Protein AF-0000000078761012 (afdb_homodimer)

Foldseek 3Di:
DDDDWDDDPNDTDDDDDVVVVDDPPFDWDWDDDDVGIDTHGDPPPPPPPPCVPPVPPVVPPVVVVVPPDD/DDDDWDDDPNDTDDDDDVVVVDDPPFDWDWDDDDVGIDTHGDPPPPPPPPVVPPVPPVVPPVVVVPPPPD

pLDDT: mean 74.72, std 25.67, range [33.69, 97.75]

Organism: Enterococcus faecium (strain ATCC BAA-472 / TX0016 / DO) (NCBI:txid333849)

Sequence (140 aa):
MITKTRKQGNSIMLTVPKDFNVPNGVEVEAKLVENGILYEFVEPQKEFYDFSEDILSGSVAKFENQTRPLMITKTRKQGNSIMLTVPKDFNVPNGVEVEAKLVENGILYEFVEPQKEFYDFSEDILSGSVAKFENQTRPL

Nearest PDB structures (foldseek):
  5k8j-assembly1_D-2  TM=6.453E-01  e=1.544E-01  Caulobacter vibrioides CB15
  5l6m-assembly2_I  TM=6.478E-01  e=2.001E-01  Caulobacter vibrioides CB15
  5l6m-assembly2_L-2  TM=6.557E-01  e=2.278E-01  Caulobacter vibrioides CB15
  5k8j-assembly1_A-2  TM=6.258E-01  e=4.648E-01  Caulobacter vibrioides CB15
  1x0g-assembly1_D  TM=3.218E-01  e=4.493E+00  Thermosynechococcus vestitus BP-1

Structure (mmCIF, N/CA/C/O backbone):
data_AF-0000000078761012-model_v1
#
loop_
_entity.id
_entity.type
_entity.pdbx_description
1 polymer 'AbrB family transcriptional regulator'
#
loop_
_atom_site.group_PDB
_atom_site.id
_atom_site.type_symbol
_atom_site.label_atom_id
_atom_site.label_alt_id
_atom_site.label_comp_id
_atom_site.label_asym_id
_atom_site.label_entity_id
_atom_site.label_seq_id
_atom_site.pdbx_PDB_ins_code
_atom_site.Cartn_x
_atom_site.Cartn_y
_atom_site.Cartn_z
_atom_site.occupancy
_atom_site.B_iso_or_equiv
_atom_site.auth_seq_id
_atom_site.auth_comp_id
_atom_site.auth_asym_id
_atom_site.auth_atom_id
_atom_site.pdbx_PDB_model_num
ATOM 1 N N . MET A 1 1 ? -1.987 -4.047 -11.508 1 84.31 1 MET A N 1
ATOM 2 C CA . MET A 1 1 ? -0.55 -4.301 -11.555 1 84.31 1 MET A CA 1
ATOM 3 C C . MET A 1 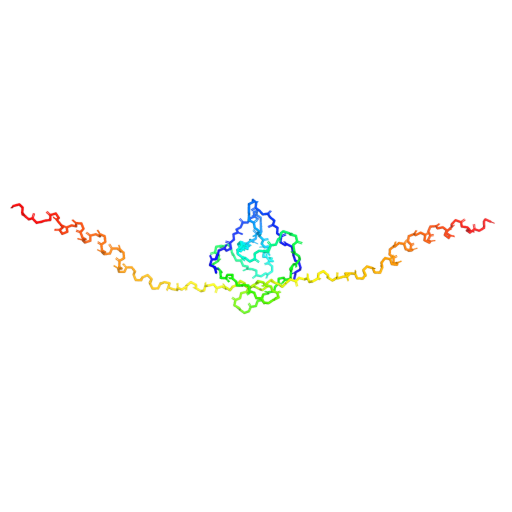1 ? -0.11 -5.176 -10.391 1 84.31 1 MET A C 1
ATOM 5 O O . MET A 1 1 ? -0.569 -4.988 -9.258 1 84.31 1 MET A O 1
ATOM 9 N N . ILE A 1 2 ? 0.633 -6.32 -10.781 1 92.75 2 ILE A N 1
ATOM 10 C CA . ILE A 1 2 ? 1.138 -7.203 -9.734 1 92.75 2 ILE A CA 1
ATOM 11 C C . ILE A 1 2 ? 2.555 -6.789 -9.344 1 92.75 2 ILE A C 1
ATOM 13 O O . ILE A 1 2 ? 3.395 -6.539 -10.211 1 92.75 2 ILE A O 1
ATOM 17 N N . THR A 1 3 ? 2.727 -6.609 -8.109 1 93.25 3 THR A N 1
ATOM 18 C CA . THR A 1 3 ? 4.051 -6.293 -7.586 1 93.25 3 THR A CA 1
ATOM 19 C C . THR A 1 3 ? 4.363 -7.129 -6.348 1 93.25 3 THR A C 1
ATOM 21 O O . THR A 1 3 ? 3.533 -7.93 -5.91 1 93.25 3 THR A O 1
ATOM 24 N N . LYS A 1 4 ? 5.641 -7.051 -5.902 1 94.06 4 LYS A N 1
ATOM 25 C CA . LYS A 1 4 ? 6.062 -7.809 -4.73 1 94.06 4 LYS A CA 1
ATOM 26 C C . LYS A 1 4 ? 6.598 -6.887 -3.639 1 94.06 4 LYS A C 1
ATOM 28 O O . LYS A 1 4 ? 7.23 -5.871 -3.936 1 94.06 4 LYS A O 1
ATOM 33 N N . THR A 1 5 ? 6.246 -7.32 -2.445 1 96.69 5 THR A N 1
ATOM 34 C CA . THR A 1 5 ? 6.871 -6.59 -1.348 1 96.69 5 THR A CA 1
ATOM 35 C C . THR A 1 5 ? 8.391 -6.688 -1.427 1 96.69 5 THR A C 1
ATOM 37 O O . THR A 1 5 ? 8.93 -7.719 -1.84 1 96.69 5 THR A O 1
ATOM 40 N N . ARG A 1 6 ? 9.055 -5.527 -1.12 1 94.12 6 ARG A N 1
ATOM 41 C CA . ARG A 1 6 ? 10.516 -5.48 -1.154 1 94.12 6 ARG A CA 1
ATOM 42 C C . ARG A 1 6 ? 11.078 -4.969 0.168 1 94.12 6 ARG A C 1
ATOM 44 O O . ARG A 1 6 ? 10.5 -4.082 0.796 1 94.12 6 ARG A O 1
ATOM 51 N N . LYS A 1 7 ? 12.156 -5.621 0.508 1 93.44 7 LYS A N 1
ATOM 52 C CA . LYS A 1 7 ? 12.844 -5.137 1.7 1 93.44 7 LYS A CA 1
ATOM 53 C C . LYS A 1 7 ? 13.805 -4 1.358 1 93.44 7 LYS A C 1
ATOM 55 O O . LYS A 1 7 ? 14.609 -4.117 0.434 1 93.44 7 LYS A O 1
ATOM 60 N N . GLN A 1 8 ? 13.555 -2.883 1.964 1 89.12 8 GLN A N 1
ATOM 61 C CA . GLN A 1 8 ? 14.453 -1.737 1.875 1 89.12 8 GLN A CA 1
ATOM 62 C C . GLN A 1 8 ? 15.062 -1.41 3.234 1 89.12 8 GLN A C 1
ATOM 64 O O . GLN A 1 8 ? 14.383 -0.895 4.121 1 89.12 8 GLN A O 1
ATOM 69 N N . GLY A 1 9 ? 16.406 -1.573 3.346 1 90.25 9 GLY A N 1
ATOM 70 C CA . GLY A 1 9 ? 16.938 -1.517 4.695 1 90.25 9 GLY A CA 1
ATOM 71 C C . GLY A 1 9 ? 16.297 -2.512 5.641 1 90.25 9 GLY A C 1
ATOM 72 O O . GLY A 1 9 ? 16.328 -3.719 5.395 1 90.25 9 GLY A O 1
ATOM 73 N N . ASN A 1 10 ? 15.633 -1.948 6.621 1 91.81 10 ASN A N 1
ATOM 74 C CA . ASN A 1 10 ? 14.969 -2.803 7.602 1 91.81 10 ASN A CA 1
ATOM 75 C C . ASN A 1 10 ? 13.453 -2.791 7.426 1 91.81 10 ASN A C 1
ATOM 77 O O . ASN A 1 10 ? 12.727 -3.393 8.219 1 91.81 10 ASN A O 1
ATOM 81 N N . SER A 1 11 ? 13.047 -2.131 6.469 1 94.44 11 SER A N 1
ATOM 82 C CA . SER A 1 11 ? 11.609 -1.962 6.281 1 94.44 11 SER A CA 1
ATOM 83 C C . SER A 1 11 ? 11.125 -2.682 5.027 1 94.44 11 SER A C 1
ATOM 85 O O . SER A 1 11 ? 11.891 -2.881 4.086 1 94.44 11 SER A O 1
ATOM 87 N N . ILE A 1 12 ? 9.805 -3.135 5.074 1 96.56 12 ILE A N 1
ATOM 88 C CA . ILE A 1 12 ? 9.133 -3.684 3.902 1 96.56 12 ILE A CA 1
ATOM 89 C C . ILE A 1 12 ? 8.422 -2.562 3.141 1 96.56 12 ILE A C 1
ATOM 91 O O . ILE A 1 12 ? 7.762 -1.719 3.746 1 96.56 12 ILE A O 1
ATOM 95 N N . MET A 1 13 ? 8.688 -2.541 1.809 1 96.62 13 MET A N 1
ATOM 96 C CA . MET A 1 13 ? 8.125 -1.474 0.986 1 96.62 13 MET A CA 1
ATOM 97 C C . MET A 1 13 ? 7.27 -2.049 -0.139 1 96.62 13 MET A C 1
ATOM 99 O O . MET A 1 13 ? 7.5 -3.172 -0.589 1 96.62 13 MET A O 1
ATOM 103 N N . LEU A 1 14 ? 6.297 -1.233 -0.5 1 97.06 14 LEU A N 1
ATOM 104 C CA . LEU A 1 14 ? 5.469 -1.511 -1.667 1 97.06 14 LEU A CA 1
ATOM 105 C C . LEU A 1 14 ? 5.633 -0.421 -2.723 1 97.06 14 LEU A C 1
ATOM 107 O O . LEU A 1 14 ? 5.578 0.769 -2.406 1 97.06 14 LEU A O 1
ATOM 111 N N . THR A 1 15 ? 5.891 -0.792 -3.896 1 96.75 15 THR A N 1
ATOM 112 C CA . THR A 1 15 ? 6.023 0.169 -4.988 1 96.75 15 THR A CA 1
ATOM 113 C C . THR A 1 15 ? 4.652 0.659 -5.449 1 96.75 15 THR A C 1
ATOM 115 O O . THR A 1 15 ? 3.721 -0.134 -5.586 1 96.75 15 THR A O 1
ATOM 118 N N . VAL A 1 16 ? 4.559 1.925 -5.676 1 97.31 16 VAL A N 1
ATOM 119 C CA . VAL A 1 16 ? 3.354 2.527 -6.23 1 97.31 16 VAL A CA 1
ATOM 120 C C . VAL A 1 16 ? 3.461 2.586 -7.754 1 97.31 16 VAL A C 1
ATOM 122 O O . VAL A 1 16 ? 4.391 3.189 -8.289 1 97.31 16 VAL A O 1
ATOM 125 N N . PRO A 1 17 ? 2.508 1.948 -8.32 1 96.38 17 PRO A N 1
ATOM 126 C CA . PRO A 1 17 ? 2.545 2.027 -9.789 1 96.38 17 PRO A CA 1
ATOM 127 C C . PRO A 1 17 ? 2.57 3.467 -10.297 1 96.38 17 PRO A C 1
ATOM 129 O O . PRO A 1 17 ? 1.857 4.324 -9.773 1 96.38 17 PRO A O 1
ATOM 132 N N . LYS A 1 18 ? 3.342 3.67 -11.32 1 95.12 18 LYS A N 1
ATOM 133 C CA . LYS A 1 18 ? 3.473 5.004 -11.898 1 95.12 18 LYS A CA 1
ATOM 134 C C . LYS A 1 18 ? 2.127 5.516 -12.406 1 95.12 18 LYS A C 1
ATOM 136 O O . LYS A 1 18 ? 1.843 6.715 -12.32 1 95.12 18 LYS A O 1
ATOM 141 N N . ASP A 1 19 ? 1.381 4.555 -12.82 1 95.56 19 ASP A N 1
ATOM 142 C CA . ASP A 1 19 ? 0.097 4.902 -13.422 1 95.56 19 ASP A CA 1
ATOM 143 C C . ASP A 1 19 ? -0.851 5.504 -12.391 1 95.56 19 ASP A C 1
ATOM 145 O O . ASP A 1 19 ? -1.849 6.133 -12.742 1 95.56 19 ASP A O 1
ATOM 149 N N . PHE A 1 20 ? -0.666 5.312 -11.18 1 96 20 PHE A N 1
ATOM 150 C CA . PHE A 1 20 ? -1.536 5.852 -10.141 1 96 20 PHE A CA 1
ATOM 151 C C . PHE A 1 20 ? -1.3 7.344 -9.953 1 96 20 PHE A C 1
ATOM 153 O O . PHE A 1 20 ? -2.145 8.047 -9.391 1 96 20 PHE A O 1
ATOM 160 N N . ASN A 1 21 ? -0.071 7.824 -10.383 1 95.38 21 ASN A N 1
ATOM 161 C CA . ASN A 1 21 ? 0.268 9.242 -10.32 1 95.38 21 ASN A CA 1
ATOM 162 C C . ASN A 1 21 ? 0.219 9.766 -8.891 1 95.38 21 ASN A C 1
ATOM 164 O O . ASN A 1 21 ? -0.323 10.844 -8.641 1 95.38 21 ASN A O 1
ATOM 168 N N . VAL A 1 22 ? 0.76 8.938 -8.039 1 95.5 22 VAL A N 1
ATOM 169 C CA . VAL A 1 22 ? 0.86 9.367 -6.648 1 95.5 22 VAL A CA 1
ATOM 170 C C . VAL A 1 22 ? 2.203 10.062 -6.414 1 95.5 22 VAL A C 1
ATOM 172 O O . VAL A 1 22 ? 3.258 9.484 -6.688 1 95.5 22 VAL A O 1
ATOM 175 N N . PRO A 1 23 ? 2.113 11.289 -5.938 1 94.75 23 PRO A N 1
ATOM 176 C CA . PRO A 1 23 ? 3.361 12.016 -5.699 1 94.75 23 PRO A CA 1
ATOM 177 C C . PRO A 1 23 ? 4.035 11.625 -4.387 1 94.75 23 PRO A C 1
ATOM 179 O O . PRO A 1 23 ? 3.443 10.906 -3.576 1 94.75 23 PRO A O 1
ATOM 182 N N . ASN A 1 24 ? 5.289 12.016 -4.242 1 95.25 24 ASN A N 1
ATOM 183 C CA . ASN A 1 24 ? 6.027 11.859 -2.99 1 95.25 24 ASN A CA 1
ATOM 184 C C . ASN A 1 24 ? 5.461 12.758 -1.892 1 95.25 24 ASN A C 1
ATOM 186 O O . ASN A 1 24 ? 5.043 13.883 -2.156 1 95.25 24 ASN A O 1
ATOM 190 N N . GLY A 1 25 ? 5.496 12.281 -0.71 1 94.62 25 GLY A N 1
ATOM 191 C CA . GLY A 1 25 ? 5.133 13.102 0.433 1 94.62 25 GLY A CA 1
ATOM 192 C C . GLY A 1 25 ? 3.645 13.094 0.726 1 94.62 25 GLY A C 1
ATOM 193 O O . GLY A 1 25 ? 3.152 13.914 1.497 1 94.62 25 GLY A O 1
ATOM 194 N N . VAL A 1 26 ? 2.934 12.273 0.039 1 94.19 26 VAL A N 1
ATOM 195 C CA . VAL A 1 26 ? 1.497 12.172 0.278 1 94.19 26 VAL A CA 1
ATOM 196 C C . VAL A 1 26 ? 1.237 11.344 1.534 1 94.19 26 VAL A C 1
ATOM 198 O O . VAL A 1 26 ? 1.81 10.266 1.703 1 94.19 26 VAL A O 1
ATOM 201 N N . GLU A 1 27 ? 0.467 11.906 2.443 1 95.44 27 GLU A N 1
ATOM 202 C CA . GLU A 1 27 ? 0.113 11.188 3.666 1 95.44 27 GLU A CA 1
ATOM 203 C C . GLU A 1 27 ? -0.964 10.141 3.4 1 95.44 27 GLU A C 1
ATOM 205 O O . GLU A 1 27 ? -1.991 10.445 2.787 1 95.44 27 GLU A O 1
ATOM 210 N N . VAL A 1 28 ? -0.695 8.914 3.904 1 96.44 28 VAL A N 1
ATOM 211 C CA . VAL A 1 28 ? -1.646 7.824 3.73 1 96.44 28 VAL A CA 1
ATOM 212 C C . VAL A 1 28 ? -1.825 7.078 5.051 1 96.44 28 VAL A C 1
ATOM 214 O O . VAL A 1 28 ? -0.921 7.062 5.891 1 96.44 28 VAL A O 1
ATOM 217 N N . GLU A 1 29 ? -2.934 6.613 5.246 1 96.75 29 GLU A N 1
ATOM 218 C CA . GLU A 1 29 ? -3.223 5.738 6.379 1 96.75 29 GLU A CA 1
ATOM 219 C C . GLU A 1 29 ? -3.254 4.273 5.949 1 96.75 29 GLU A C 1
ATOM 221 O O . GLU A 1 29 ? -4.078 3.883 5.121 1 96.75 29 GLU A O 1
ATOM 226 N N . ALA A 1 30 ? -2.395 3.451 6.512 1 97.5 30 ALA A N 1
ATOM 227 C CA . ALA A 1 30 ? -2.316 2.027 6.188 1 97.5 30 ALA A CA 1
ATOM 228 C C . ALA A 1 30 ? -3.273 1.216 7.055 1 97.5 30 ALA A C 1
ATOM 230 O O . ALA A 1 30 ? -3.279 1.354 8.281 1 97.5 30 ALA A O 1
ATOM 231 N N . LYS A 1 31 ? -4.043 0.429 6.418 1 96.38 31 LYS A N 1
ATOM 232 C CA . LYS A 1 31 ? -4.984 -0.455 7.098 1 96.38 31 LYS A CA 1
ATOM 233 C C . LYS A 1 31 ? -4.875 -1.883 6.574 1 96.38 31 LYS A C 1
ATOM 235 O O . LYS A 1 31 ? -4.828 -2.102 5.359 1 96.38 31 LYS A O 1
ATOM 240 N N . LEU A 1 32 ? -4.812 -2.76 7.5 1 97 32 LEU A N 1
ATOM 241 C CA . LEU A 1 32 ? -4.848 -4.168 7.121 1 97 32 LEU A CA 1
ATOM 242 C C . LEU A 1 32 ? -6.277 -4.637 6.887 1 97 32 LEU A C 1
ATOM 244 O O . LEU A 1 32 ? -7.121 -4.535 7.781 1 97 32 LEU A O 1
ATOM 248 N N . VAL A 1 33 ? -6.527 -5.066 5.695 1 96 33 VAL A N 1
ATOM 249 C CA . VAL A 1 33 ? -7.852 -5.598 5.375 1 96 33 VAL A CA 1
ATOM 250 C C . VAL A 1 33 ? -7.762 -7.105 5.148 1 96 33 VAL A C 1
ATOM 252 O O . VAL A 1 33 ? -6.676 -7.684 5.203 1 96 33 VAL A O 1
ATOM 255 N N . GLU A 1 34 ? -8.812 -7.727 4.922 1 93.75 34 GLU A N 1
ATOM 256 C CA . GLU A 1 34 ? -8.898 -9.188 4.859 1 93.75 34 GLU A CA 1
ATOM 257 C C . GLU A 1 34 ? -7.988 -9.742 3.771 1 93.75 34 GLU A C 1
ATOM 259 O O . GLU A 1 34 ? -7.297 -10.742 3.988 1 93.75 34 GLU A O 1
ATOM 264 N N . ASN A 1 35 ? -7.938 -9.023 2.668 1 93.69 35 ASN A N 1
ATOM 265 C CA . ASN A 1 35 ? -7.227 -9.617 1.538 1 93.69 35 ASN A CA 1
ATOM 266 C C . ASN A 1 35 ? -6.07 -8.727 1.081 1 93.69 35 ASN A C 1
ATOM 268 O O . ASN A 1 35 ? -5.688 -8.75 -0.09 1 93.69 35 ASN A O 1
ATOM 272 N N . GLY A 1 36 ? -5.668 -7.906 2.049 1 97 36 GLY A N 1
ATOM 273 C CA . GLY A 1 36 ? -4.578 -7.039 1.62 1 97 36 GLY A CA 1
ATOM 274 C C . GLY A 1 36 ? -4.371 -5.848 2.533 1 97 36 GLY A C 1
ATOM 275 O O . GLY A 1 36 ? -4.691 -5.906 3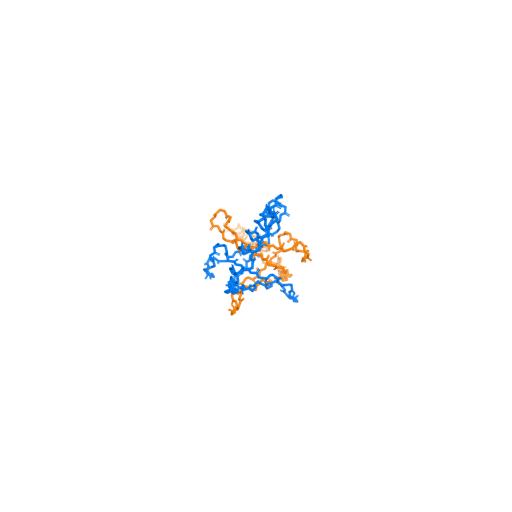.721 1 97 36 GLY A O 1
ATOM 276 N N . ILE A 1 37 ? -3.705 -4.852 2.051 1 97.75 37 ILE A N 1
ATOM 277 C CA . ILE A 1 37 ? -3.428 -3.596 2.742 1 97.75 37 ILE A 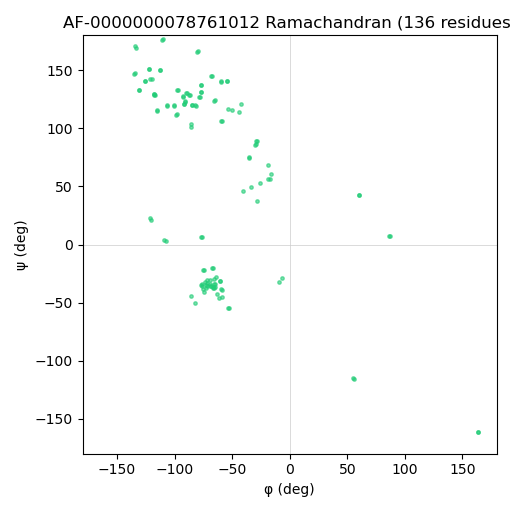CA 1
ATOM 278 C C . ILE A 1 37 ? -4.062 -2.436 1.979 1 97.75 37 ILE A C 1
ATOM 280 O O . ILE A 1 37 ? -3.9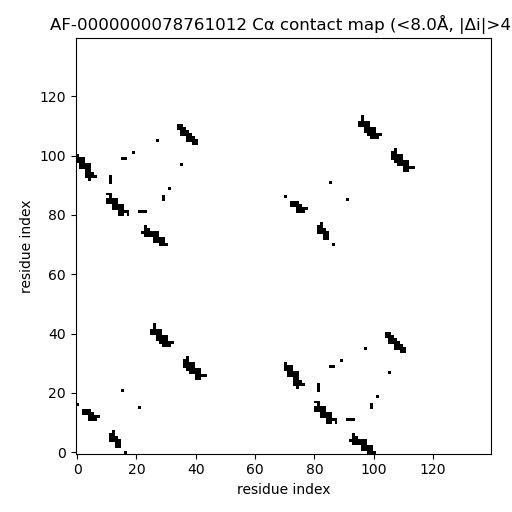02 -2.322 0.762 1 97.75 37 ILE A O 1
ATOM 284 N N . LEU A 1 38 ? -4.793 -1.646 2.678 1 97.69 38 LEU A N 1
ATOM 285 C CA . LEU A 1 38 ? -5.395 -0.453 2.092 1 97.69 38 LEU A CA 1
ATOM 286 C C . LEU A 1 38 ? -4.676 0.806 2.566 1 97.69 38 LEU A C 1
ATOM 288 O O . LEU A 1 38 ? -4.555 1.042 3.77 1 97.69 38 LEU A O 1
ATOM 292 N N . TYR A 1 39 ? -4.121 1.544 1.656 1 97.69 39 TYR A N 1
ATOM 293 C CA . TYR A 1 39 ? -3.588 2.873 1.934 1 97.69 39 TYR A CA 1
ATOM 294 C C . TYR A 1 39 ? -4.59 3.953 1.542 1 97.69 39 TYR A C 1
ATOM 296 O O . TYR A 1 39 ? -4.832 4.184 0.354 1 97.69 39 TYR A O 1
ATOM 304 N N . GLU A 1 40 ? -5.137 4.68 2.529 1 97.44 40 GLU A N 1
ATOM 305 C CA . GLU A 1 40 ? -6.098 5.75 2.281 1 97.44 40 GLU A CA 1
ATOM 306 C C . GLU A 1 40 ? -5.422 7.117 2.293 1 97.44 40 GLU A C 1
ATOM 308 O O . GLU A 1 40 ? -4.609 7.406 3.176 1 97.44 40 GLU A O 1
ATOM 313 N N . PHE A 1 41 ? -5.719 7.887 1.334 1 96.56 41 PHE A N 1
ATOM 314 C CA . PHE A 1 41 ? -5.176 9.242 1.312 1 96.56 41 PHE A CA 1
ATOM 315 C C . PHE A 1 41 ? -5.715 10.062 2.477 1 96.56 41 PHE A C 1
ATOM 317 O O . PHE A 1 41 ? -6.922 10.062 2.73 1 96.56 41 PHE A O 1
ATOM 324 N N . VAL A 1 42 ? -4.828 10.57 3.227 1 93.62 42 VAL A N 1
ATOM 325 C CA . VAL A 1 42 ? -5.242 11.422 4.332 1 93.62 42 VAL A CA 1
ATOM 326 C C . VAL A 1 42 ? -5.414 12.859 3.842 1 93.62 42 VAL A C 1
ATOM 328 O O . VAL A 1 42 ? -4.504 13.422 3.223 1 93.62 42 VAL A O 1
ATOM 331 N N . GLU A 1 43 ? -6.535 13.328 3.598 1 78.69 43 GLU A N 1
ATOM 332 C CA . GLU A 1 43 ? -6.77 14.719 3.225 1 78.69 43 GLU A CA 1
ATOM 333 C C . GLU A 1 43 ? -6.086 15.672 4.203 1 78.69 43 GLU A C 1
ATOM 335 O O . GLU A 1 43 ? -6.055 15.422 5.406 1 78.69 43 GLU A O 1
ATOM 340 N N . PRO A 1 44 ? -5.172 16.344 3.58 1 66.88 44 PRO A N 1
ATOM 341 C CA . PRO A 1 44 ? -4.594 17.328 4.488 1 66.88 44 PRO A CA 1
ATOM 342 C C . PRO A 1 44 ? -5.621 17.906 5.457 1 66.88 44 PRO A C 1
ATOM 344 O O . PRO A 1 44 ? -6.727 18.281 5.047 1 66.88 44 PRO A O 1
ATOM 347 N N . GLN A 1 45 ? -5.898 17.125 6.301 1 57.16 45 GLN A N 1
ATOM 348 C CA . GLN A 1 45 ? -6.738 17.906 7.199 1 57.16 45 GLN A CA 1
ATOM 349 C C . GLN A 1 45 ? -6.371 19.375 7.156 1 57.16 45 GLN A C 1
ATOM 351 O O . GLN A 1 45 ? -5.203 19.734 6.984 1 57.16 45 GLN A O 1
ATOM 356 N N . LYS A 1 46 ? -6.902 20.234 6.312 1 49.44 46 LYS A N 1
ATOM 357 C CA . LYS A 1 46 ? -6.723 21.625 6.742 1 49.44 46 LYS A CA 1
ATOM 358 C C . LYS A 1 46 ? -6.359 21.703 8.219 1 49.44 46 LYS A C 1
ATOM 360 O O . LYS A 1 46 ? -7.176 21.375 9.086 1 49.44 46 LYS A O 1
ATOM 365 N N . GLU A 1 47 ? -5.328 21.047 8.578 1 44.56 47 GLU A N 1
ATOM 366 C CA . GLU A 1 47 ? -5.156 21.672 9.891 1 44.56 47 GLU A CA 1
ATOM 367 C C . GLU A 1 47 ? -5.668 23.109 9.883 1 44.56 47 GLU A C 1
ATOM 369 O O . GLU A 1 47 ? -5.293 23.906 9.023 1 44.56 47 GLU A O 1
ATOM 374 N N . PHE A 1 48 ? -6.875 23.5 10.148 1 41.59 48 PHE A N 1
ATOM 375 C CA . PHE A 1 48 ? -7.004 24.703 10.961 1 41.59 48 PHE A CA 1
ATOM 376 C C . PHE A 1 48 ? -5.777 24.891 11.844 1 41.59 48 PHE A C 1
ATOM 378 O O . PHE A 1 48 ? -5.559 24.125 12.781 1 41.59 48 PHE A O 1
ATOM 385 N N . TYR A 1 49 ? -4.59 24.891 11.406 1 42.06 49 TYR A N 1
ATOM 386 C CA . TYR A 1 49 ? -3.643 25.625 12.234 1 42.06 49 TYR A CA 1
ATOM 387 C C . TYR A 1 49 ? -4.367 26.547 13.203 1 42.06 49 TYR A C 1
ATOM 389 O O . TYR A 1 49 ? -4.984 27.531 12.781 1 42.06 49 TYR A O 1
ATOM 397 N N . ASP A 1 50 ? -5.137 26.062 14.023 1 36.75 50 ASP A N 1
ATOM 398 C CA . ASP A 1 50 ? -5.207 26.891 15.227 1 36.75 50 ASP A CA 1
ATOM 399 C C . ASP A 1 50 ? -3.824 27.406 15.617 1 36.75 50 ASP A C 1
ATOM 401 O O . ASP A 1 50 ? -3.002 26.656 16.141 1 36.75 50 ASP A O 1
ATOM 405 N N . PHE A 1 51 ? -2.939 27.984 14.594 1 40.94 51 PHE A N 1
ATOM 406 C CA . PHE A 1 51 ? -1.941 29.016 14.859 1 40.94 51 PHE A CA 1
ATOM 407 C C . PHE A 1 51 ? -2.104 29.562 16.266 1 40.94 51 PHE A C 1
ATOM 409 O O . PHE A 1 51 ? -1.281 30.359 16.734 1 40.94 51 PHE A O 1
ATOM 416 N N . SER A 1 52 ? -3.283 29.609 16.781 1 37.91 52 SER A N 1
ATOM 417 C CA . SER A 1 52 ? -3.404 30.359 18.031 1 37.91 52 SER A CA 1
ATOM 418 C C . SER A 1 52 ? -2.58 29.703 19.141 1 37.91 52 SER A C 1
ATOM 420 O O . SER A 1 52 ? -2.006 30.406 19.969 1 37.91 52 SER A O 1
ATOM 422 N N . GLU A 1 53 ? -2.607 28.328 19.266 1 37 53 GLU A N 1
ATOM 423 C CA . GLU A 1 53 ? -2.242 27.906 20.625 1 37 53 GLU A CA 1
ATOM 424 C C . GLU A 1 53 ? -0.728 27.797 20.766 1 37 53 GLU A C 1
ATOM 426 O O . GLU A 1 53 ? -0.181 28.094 21.828 1 37 53 GLU A O 1
ATOM 431 N N . ASP A 1 54 ? 0.027 27.219 19.844 1 40.47 54 ASP A N 1
ATOM 432 C CA . ASP A 1 54 ? 1.417 27.078 20.266 1 40.47 54 ASP A CA 1
ATOM 433 C C . ASP A 1 54 ? 2.148 28.422 20.172 1 40.47 54 ASP A C 1
ATOM 435 O O . ASP A 1 54 ? 3.26 28.562 20.688 1 40.47 54 ASP A O 1
ATOM 439 N N . ILE A 1 55 ? 1.797 29.234 19.125 1 39.53 55 ILE A N 1
ATOM 440 C CA . ILE A 1 55 ? 2.529 30.484 19.125 1 39.53 55 ILE A CA 1
ATOM 441 C C . ILE A 1 55 ? 2.393 31.156 20.484 1 39.53 55 ILE A C 1
ATOM 443 O O . ILE A 1 55 ? 3.377 31.656 21.047 1 39.53 55 ILE A O 1
ATOM 447 N N . LEU A 1 56 ? 1.071 31.344 20.891 1 40.88 56 LEU A N 1
ATOM 448 C CA . LEU A 1 56 ? 0.767 32.344 21.922 1 40.88 56 LEU A CA 1
ATOM 449 C C . LEU A 1 56 ? 1.25 31.875 23.297 1 40.88 56 LEU A C 1
ATOM 451 O O . LEU A 1 56 ? 1.696 32.688 24.109 1 40.88 56 LEU A O 1
ATOM 455 N N . SER A 1 57 ? 1.202 30.516 23.531 1 39.06 57 SER A N 1
ATOM 456 C CA . SER A 1 57 ? 1.508 30.25 24.938 1 39.06 57 SER A CA 1
ATOM 457 C C . SER A 1 57 ? 3.004 30.359 25.203 1 39.06 57 SER A C 1
ATOM 459 O O . SER A 1 57 ? 3.426 30.5 26.359 1 39.06 57 SER A O 1
ATOM 461 N N . GLY A 1 58 ? 3.785 29.969 24.25 1 39.31 58 GLY A N 1
ATOM 462 C CA . GLY A 1 58 ? 5.199 30.078 24.562 1 39.31 58 GLY A CA 1
ATOM 463 C C . GLY A 1 58 ? 5.648 31.5 24.844 1 39.31 58 GLY A C 1
ATOM 464 O O . GLY A 1 58 ? 6.586 31.719 25.609 1 39.31 58 GLY A O 1
ATOM 465 N N . SER A 1 59 ? 5.176 32.406 23.938 1 41.66 59 SER A N 1
ATOM 466 C CA . SER A 1 59 ? 5.699 33.75 24.141 1 41.66 59 SER A CA 1
ATOM 467 C C . SER A 1 59 ? 5.191 34.344 25.453 1 41.66 59 SER A C 1
ATOM 469 O O . SER A 1 59 ? 5.852 35.219 26.047 1 41.66 59 SER A O 1
ATOM 471 N N . VAL A 1 60 ? 3.865 33.969 25.688 1 42.81 60 VAL A N 1
ATOM 472 C CA . VAL A 1 60 ? 3.281 34.781 26.75 1 42.81 60 VAL A CA 1
ATOM 473 C C . VAL A 1 60 ? 3.83 34.344 28.094 1 42.81 60 VAL A C 1
ATOM 475 O O . VAL A 1 60 ? 4.039 35.188 28.984 1 42.81 60 VAL A O 1
ATOM 478 N N . ALA A 1 61 ? 3.984 33.031 28.328 1 40.25 61 ALA A N 1
ATOM 479 C CA . ALA A 1 61 ? 4.246 32.719 29.719 1 40.25 61 ALA A CA 1
ATOM 480 C C . ALA A 1 61 ? 5.625 33.219 30.156 1 40.25 61 ALA A C 1
ATOM 482 O O . ALA A 1 61 ? 5.852 33.5 31.328 1 40.25 61 ALA A O 1
ATOM 483 N N . LYS A 1 62 ? 6.586 33.156 29.25 1 40.38 62 LYS A N 1
ATOM 484 C CA . LYS A 1 62 ? 7.887 33.531 29.781 1 40.38 62 LYS A CA 1
ATOM 485 C C . LYS A 1 62 ? 7.895 35.031 30.188 1 40.38 62 LYS A C 1
ATOM 487 O O . LYS A 1 62 ? 8.578 35.406 31.125 1 40.38 62 LYS A O 1
ATOM 492 N N . PHE A 1 63 ? 7.172 35.781 29.328 1 41.84 63 PHE A N 1
ATOM 493 C CA . PHE A 1 63 ? 7.355 37.188 29.609 1 41.84 63 PHE A CA 1
ATOM 494 C C . PHE A 1 63 ? 6.691 37.562 30.938 1 41.84 63 PHE A C 1
ATOM 496 O O . PHE A 1 63 ? 7.078 38.531 31.578 1 41.84 63 PHE A O 1
ATOM 503 N N . GLU A 1 64 ? 5.566 36.875 31.219 1 42.12 64 GLU A N 1
ATOM 504 C CA . GLU A 1 64 ? 4.91 37.375 32.438 1 42.12 64 GLU A CA 1
ATOM 505 C C . GLU A 1 64 ? 5.777 37.156 33.656 1 42.12 64 GLU A C 1
ATOM 507 O O . GLU A 1 64 ? 5.68 37.875 34.656 1 42.12 64 GLU A O 1
ATOM 512 N N . ASN A 1 65 ? 6.52 36.031 33.625 1 44.28 65 ASN A N 1
ATOM 513 C CA . ASN A 1 65 ? 7.195 35.844 34.906 1 44.28 65 ASN A CA 1
ATOM 514 C C . ASN A 1 65 ? 8.227 36.938 35.156 1 44.28 65 ASN A C 1
ATOM 516 O O . ASN A 1 65 ? 8.711 37.062 36.281 1 44.28 65 ASN A O 1
ATOM 520 N N . GLN A 1 66 ? 8.781 37.438 34.031 1 41.41 66 GLN A N 1
ATOM 521 C CA . GLN A 1 66 ? 9.891 38.312 34.375 1 41.41 66 GLN A CA 1
ATOM 522 C C . GLN A 1 66 ? 9.383 39.656 34.969 1 41.41 66 GLN A C 1
ATOM 524 O O . GLN A 1 66 ? 10.133 40.375 35.594 1 41.41 66 GLN A O 1
ATOM 529 N N . THR A 1 67 ? 8.211 40.156 34.375 1 45.19 67 THR A N 1
ATOM 530 C CA . THR A 1 67 ? 8.016 41.531 34.719 1 45.19 67 THR A CA 1
ATOM 531 C C . THR A 1 67 ? 7.508 41.656 36.156 1 45.19 67 THR A C 1
ATOM 533 O O . THR A 1 67 ? 7.012 42.719 36.562 1 45.19 67 THR A O 1
ATOM 536 N N . ARG A 1 68 ? 7.449 40.531 36.906 1 41.97 68 ARG A N 1
ATOM 537 C CA . ARG A 1 68 ? 7.098 40.969 38.25 1 41.97 68 ARG A CA 1
ATOM 538 C C . ARG A 1 68 ? 8.133 41.938 38.812 1 41.97 68 ARG A C 1
ATOM 540 O O . ARG A 1 68 ? 9.336 41.719 38.656 1 41.97 68 ARG A O 1
ATOM 547 N N . PRO A 1 69 ? 7.848 43.188 38.906 1 43.88 69 PRO A N 1
ATOM 548 C CA . PRO A 1 69 ? 8.727 44.188 39.562 1 43.88 69 PRO A CA 1
ATOM 549 C C . PRO A 1 69 ? 9.32 43.656 40.875 1 43.88 69 PRO A C 1
ATOM 551 O O . PRO A 1 69 ? 8.68 42.875 41.562 1 43.88 69 PRO A O 1
ATOM 554 N N . LEU A 1 70 ? 10.633 43.625 40.906 1 34.16 70 LEU A N 1
ATOM 555 C CA . LEU A 1 70 ? 11.273 43.5 42.219 1 34.16 70 LEU A CA 1
ATOM 556 C C . LEU A 1 70 ? 10.742 44.562 43.188 1 34.16 70 LEU A C 1
ATOM 558 O O . LEU A 1 70 ? 10.312 45.625 42.75 1 34.16 70 LEU A O 1
ATOM 562 N N . MET B 1 1 ? -2.143 3.35 11.078 1 85.06 1 MET B N 1
ATOM 563 C CA . MET B 1 1 ? -0.836 4 11.016 1 85.06 1 MET B CA 1
ATOM 564 C C . MET B 1 1 ? -0.753 4.945 9.82 1 85.06 1 MET B C 1
ATOM 566 O O . MET B 1 1 ? -1.224 4.617 8.734 1 85.06 1 MET B O 1
ATOM 570 N N . ILE B 1 2 ? -0.328 6.27 10.172 1 92.81 2 ILE B N 1
ATOM 571 C CA . ILE B 1 2 ? -0.181 7.242 9.094 1 92.81 2 ILE B CA 1
ATOM 572 C C . ILE B 1 2 ? 1.259 7.238 8.586 1 92.81 2 ILE B C 1
ATOM 574 O O . ILE B 1 2 ? 2.203 7.258 9.383 1 92.81 2 ILE B O 1
ATOM 578 N N . THR B 1 3 ? 1.379 7.078 7.332 1 93.25 3 THR B N 1
ATOM 579 C CA . THR B 1 3 ? 2.691 7.137 6.699 1 93.25 3 THR B CA 1
ATOM 580 C C . THR B 1 3 ? 2.65 8.008 5.449 1 93.25 3 THR B C 1
ATOM 582 O O . THR B 1 3 ? 1.592 8.523 5.078 1 93.25 3 THR B O 1
ATOM 585 N N . LYS B 1 4 ? 3.859 8.305 4.922 1 93.94 4 LYS B N 1
ATOM 586 C CA . LYS B 1 4 ? 3.951 9.141 3.727 1 93.94 4 LYS B CA 1
ATOM 587 C C . LYS B 1 4 ? 4.633 8.398 2.584 1 93.94 4 LYS B C 1
ATOM 589 O O . LYS B 1 4 ? 5.547 7.602 2.814 1 93.94 4 LYS B O 1
ATOM 594 N N . THR B 1 5 ? 4.082 8.695 1.421 1 96.75 5 THR B N 1
ATOM 595 C CA . THR B 1 5 ? 4.801 8.156 0.269 1 96.75 5 THR B CA 1
ATOM 596 C C . THR B 1 5 ? 6.23 8.68 0.23 1 96.75 5 THR B C 1
ATOM 598 O O . THR B 1 5 ? 6.492 9.82 0.621 1 96.75 5 THR B O 1
ATOM 601 N N . ARG B 1 6 ? 7.164 7.762 -0.145 1 94.12 6 ARG B N 1
ATOM 602 C CA . ARG B 1 6 ? 8.57 8.125 -0.23 1 94.12 6 ARG B CA 1
ATOM 603 C C . ARG B 1 6 ? 9.148 7.785 -1.602 1 94.12 6 ARG B C 1
ATOM 605 O O . ARG B 1 6 ? 8.781 6.77 -2.197 1 94.12 6 ARG B O 1
ATOM 612 N N . LYS B 1 7 ? 9.961 8.711 -2.021 1 93.38 7 LYS B N 1
ATOM 613 C CA . LYS B 1 7 ? 10.664 8.438 -3.273 1 93.38 7 LYS B CA 1
ATOM 614 C C . LYS B 1 7 ? 11.93 7.617 -3.029 1 93.38 7 LYS B C 1
ATOM 616 O O . LYS B 1 7 ? 12.742 7.969 -2.172 1 93.38 7 LYS B O 1
ATOM 621 N N . GLN B 1 8 ? 11.961 6.473 -3.627 1 89.25 8 GLN B N 1
ATOM 622 C CA . GLN B 1 8 ? 13.148 5.633 -3.631 1 89.25 8 GLN B CA 1
ATOM 623 C C . GLN B 1 8 ? 13.711 5.48 -5.043 1 89.25 8 GLN B C 1
ATOM 625 O O . GLN B 1 8 ? 13.109 4.805 -5.883 1 89.25 8 GLN B O 1
ATOM 630 N N . GLY B 1 9 ? 14.938 6 -5.246 1 90.44 9 GLY B N 1
ATOM 631 C CA . GLY B 1 9 ? 15.359 6.086 -6.637 1 90.44 9 GLY B CA 1
ATOM 632 C C . GLY B 1 9 ? 14.383 6.855 -7.508 1 90.44 9 GLY B C 1
ATOM 633 O O . GLY B 1 9 ? 14.094 8.023 -7.242 1 90.44 9 GLY B O 1
ATOM 634 N N . ASN B 1 10 ? 13.797 6.133 -8.445 1 91.88 10 ASN B N 1
ATOM 635 C CA . ASN B 1 10 ? 12.836 6.766 -9.352 1 91.88 10 ASN B CA 1
ATOM 636 C C . ASN B 1 10 ? 11.406 6.312 -9.062 1 91.88 10 ASN B C 1
ATOM 638 O O . ASN B 1 10 ? 10.484 6.652 -9.797 1 91.88 10 ASN B O 1
ATOM 642 N N . SER B 1 11 ? 11.312 5.578 -8.086 1 94.38 11 SER B N 1
ATOM 643 C CA . SER B 1 11 ? 10.008 5.008 -7.793 1 94.38 11 SER B CA 1
ATOM 644 C C . SER B 1 11 ? 9.438 5.562 -6.492 1 94.38 11 SER B C 1
ATOM 646 O O . SER B 1 11 ? 10.188 5.984 -5.609 1 94.38 11 SER B O 1
ATOM 648 N N . ILE B 1 12 ? 8.047 5.629 -6.43 1 96.56 12 ILE B N 1
ATOM 649 C CA . ILE B 1 12 ? 7.344 5.969 -5.199 1 96.56 12 ILE B CA 1
ATOM 650 C C . ILE B 1 12 ? 7.051 4.703 -4.398 1 96.56 12 ILE B C 1
ATOM 652 O O . ILE B 1 12 ? 6.617 3.693 -4.961 1 96.56 12 ILE B O 1
ATOM 656 N N . MET B 1 13 ? 7.41 4.766 -3.092 1 96.62 13 MET B N 1
ATOM 657 C CA . MET B 1 13 ? 7.238 3.592 -2.238 1 96.62 13 MET B CA 1
ATOM 658 C C . MET B 1 13 ? 6.352 3.914 -1.04 1 96.62 13 MET B C 1
ATOM 660 O O . MET B 1 13 ? 6.285 5.066 -0.606 1 96.62 13 MET B O 1
ATOM 664 N N . LEU B 1 14 ? 5.691 2.861 -0.606 1 97.06 14 LEU B N 1
ATOM 665 C CA . LEU B 1 14 ? 4.922 2.906 0.631 1 97.06 14 LEU B CA 1
ATOM 666 C C . LEU B 1 14 ? 5.477 1.922 1.654 1 97.06 14 LEU B C 1
ATOM 668 O O . LEU B 1 14 ? 5.73 0.76 1.328 1 97.06 14 LEU B O 1
ATOM 672 N N . THR B 1 15 ? 5.719 2.363 2.809 1 96.81 15 THR B N 1
ATOM 673 C CA . THR B 1 15 ? 6.211 1.493 3.871 1 96.81 15 THR B CA 1
ATOM 674 C C . THR B 1 15 ? 5.078 0.643 4.441 1 96.81 15 THR B C 1
ATOM 676 O O . THR B 1 15 ? 3.977 1.142 4.668 1 96.81 15 THR B O 1
ATOM 679 N N . VAL B 1 16 ? 5.371 -0.6 4.652 1 97.31 16 VAL B N 1
ATOM 680 C CA . VAL B 1 16 ? 4.434 -1.511 5.305 1 97.31 16 VAL B CA 1
ATOM 681 C C . VAL B 1 16 ? 4.68 -1.513 6.812 1 97.31 16 VAL B C 1
ATOM 683 O O . VAL B 1 16 ? 5.785 -1.814 7.27 1 97.31 16 VAL B O 1
ATOM 686 N N . PRO B 1 17 ? 3.635 -1.162 7.465 1 96.31 17 PRO B N 1
ATOM 687 C CA . PRO B 1 17 ? 3.812 -1.207 8.922 1 96.31 17 PRO B CA 1
ATOM 688 C C . PRO B 1 17 ? 4.289 -2.57 9.414 1 96.31 17 PRO B C 1
ATOM 690 O O . PRO B 1 17 ? 3.807 -3.604 8.938 1 96.31 17 PRO B O 1
ATOM 693 N N . LYS B 1 18 ? 5.164 -2.537 10.367 1 95.25 18 LYS B N 1
ATOM 694 C CA . LYS B 1 18 ? 5.715 -3.77 10.922 1 95.25 18 LYS B CA 1
ATOM 695 C C . LYS B 1 18 ? 4.617 -4.637 11.531 1 95.25 18 LYS B C 1
ATOM 697 O O . LYS B 1 18 ? 4.676 -5.867 11.453 1 95.25 18 LYS B O 1
ATOM 702 N N . ASP B 1 19 ? 3.652 -3.93 12.023 1 95.56 19 ASP B N 1
ATOM 703 C CA . ASP B 1 19 ? 2.57 -4.617 12.719 1 95.56 19 ASP B CA 1
ATOM 704 C C . ASP B 1 19 ? 1.755 -5.477 11.75 1 95.56 19 ASP B C 1
ATOM 706 O O . ASP B 1 19 ? 1.008 -6.359 12.18 1 95.56 19 ASP B O 1
ATOM 710 N N . PHE B 1 20 ? 1.784 -5.262 10.539 1 96.06 20 PHE B N 1
ATOM 711 C CA . PHE B 1 20 ? 1.024 -6.039 9.562 1 96.06 20 PHE B CA 1
ATOM 712 C C . PHE B 1 20 ? 1.662 -7.406 9.344 1 96.06 20 PHE B C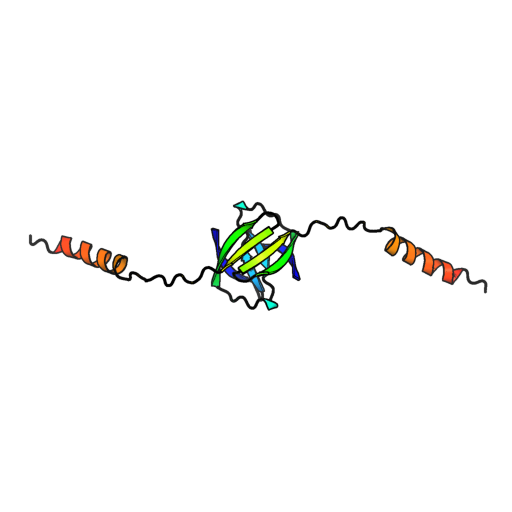 1
ATOM 714 O O . PHE B 1 20 ? 1.011 -8.328 8.852 1 96.06 20 PHE B O 1
ATOM 721 N N . ASN B 1 21 ? 3.006 -7.504 9.672 1 95.44 21 ASN B N 1
ATOM 722 C CA . ASN B 1 21 ? 3.729 -8.766 9.57 1 95.44 21 ASN B CA 1
ATOM 723 C C . ASN B 1 21 ? 3.717 -9.305 8.141 1 95.44 21 ASN B C 1
ATOM 725 O O . ASN B 1 21 ? 3.484 -10.492 7.922 1 95.44 21 ASN B O 1
ATOM 729 N N . VAL B 1 22 ? 3.92 -8.375 7.238 1 95.5 22 VAL B N 1
ATOM 730 C CA . VAL B 1 22 ? 4.027 -8.773 5.84 1 95.5 22 VAL B CA 1
ATOM 731 C C . VAL B 1 22 ? 5.488 -9.055 5.496 1 95.5 22 VAL B C 1
ATOM 733 O O . VAL B 1 22 ? 6.352 -8.195 5.68 1 95.5 22 VAL B O 1
ATOM 736 N N . PRO B 1 23 ? 5.715 -10.258 5.031 1 94.75 23 PRO B N 1
ATOM 737 C CA . PRO B 1 23 ? 7.098 -10.602 4.684 1 94.75 23 PRO B CA 1
ATOM 738 C C . PRO B 1 23 ? 7.516 -10.055 3.32 1 94.75 23 PRO B C 1
ATOM 740 O O . PRO B 1 23 ? 6.68 -9.539 2.572 1 94.75 23 PRO B O 1
ATOM 743 N N . ASN B 1 24 ? 8.82 -10.094 3.064 1 95.38 24 ASN B N 1
ATOM 744 C CA . ASN B 1 24 ? 9.375 -9.75 1.758 1 95.38 24 ASN B CA 1
ATOM 745 C C . ASN B 1 24 ? 9 -10.781 0.702 1 95.38 24 ASN B C 1
ATOM 747 O O . ASN B 1 24 ? 8.938 -11.984 0.993 1 95.38 24 ASN B 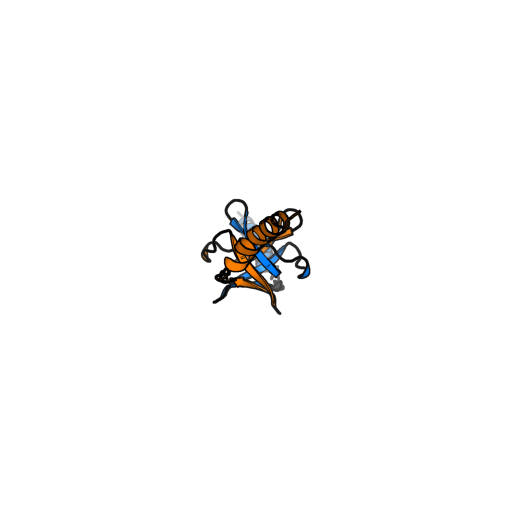O 1
ATOM 751 N N . GLY B 1 25 ? 8.797 -10.32 -0.469 1 94.75 25 GLY B N 1
ATOM 752 C CA . GLY B 1 25 ? 8.586 -11.227 -1.583 1 94.75 25 GLY B CA 1
ATOM 753 C C . GLY B 1 25 ? 7.137 -11.641 -1.753 1 94.75 25 GLY B C 1
ATOM 754 O O . GLY B 1 25 ? 6.836 -12.594 -2.482 1 94.75 25 GLY B O 1
ATOM 755 N N . VAL B 1 26 ? 6.277 -11.031 -1.01 1 94.25 26 VAL B N 1
ATOM 756 C CA . VAL B 1 26 ? 4.859 -11.352 -1.13 1 94.25 26 VAL B CA 1
ATOM 757 C C . VAL B 1 26 ? 4.273 -10.648 -2.354 1 94.25 26 VAL B C 1
ATOM 759 O O . VAL B 1 26 ? 4.5 -9.453 -2.557 1 94.25 26 VAL B O 1
ATOM 762 N N . GLU B 1 27 ? 3.627 -11.43 -3.193 1 95.5 27 GLU B N 1
ATOM 763 C CA . GLU B 1 27 ? 2.988 -10.859 -4.379 1 95.5 27 GLU B CA 1
ATOM 764 C C . GLU B 1 27 ? 1.684 -10.156 -4.016 1 95.5 27 GLU B C 1
ATOM 766 O O . GLU B 1 27 ? 0.835 -10.727 -3.326 1 95.5 27 GLU B O 1
ATOM 771 N N . VAL B 1 28 ? 1.548 -8.914 -4.531 1 96.44 28 VAL B N 1
ATOM 772 C CA . VAL B 1 28 ? 0.343 -8.133 -4.27 1 96.44 28 VAL B CA 1
ATOM 773 C C . VAL B 1 28 ? -0.146 -7.484 -5.562 1 96.44 28 VAL B C 1
ATOM 775 O O . VAL B 1 28 ? 0.646 -7.227 -6.473 1 96.44 28 VAL B O 1
ATOM 778 N N . GLU B 1 29 ? -1.363 -7.355 -5.668 1 96.81 29 GLU B N 1
ATOM 779 C CA . GLU B 1 29 ? -1.98 -6.609 -6.762 1 96.81 29 GLU B CA 1
ATOM 780 C C . GLU B 1 29 ? -2.391 -5.211 -6.312 1 96.81 29 GLU B C 1
ATOM 782 O O . GLU B 1 29 ? -3.221 -5.059 -5.414 1 96.81 29 GLU B O 1
ATOM 787 N N . ALA B 1 30 ? -1.829 -4.184 -6.934 1 97.5 30 ALA B N 1
ATOM 788 C CA . ALA B 1 30 ? -2.135 -2.795 -6.605 1 97.5 30 ALA B CA 1
ATOM 789 C C . ALA B 1 30 ? -3.35 -2.301 -7.383 1 97.5 30 ALA B C 1
ATOM 791 O O . ALA B 1 30 ? -3.412 -2.445 -8.609 1 97.5 30 ALA B O 1
ATOM 792 N N . LYS B 1 31 ? -4.266 -1.761 -6.684 1 96.38 31 LYS B N 1
ATOM 793 C CA . LYS B 1 31 ? -5.473 -1.189 -7.277 1 96.38 31 LYS B CA 1
ATOM 794 C C . LYS B 1 31 ? -5.734 0.215 -6.742 1 96.38 31 LYS B C 1
ATOM 796 O O . LYS B 1 31 ? -5.652 0.451 -5.535 1 96.38 31 LYS B O 1
ATOM 801 N N . LEU B 1 32 ? -6.004 1.063 -7.664 1 97 32 LEU B N 1
ATOM 802 C CA . LEU B 1 32 ? -6.406 2.408 -7.266 1 97 32 LEU B CA 1
ATOM 803 C C . 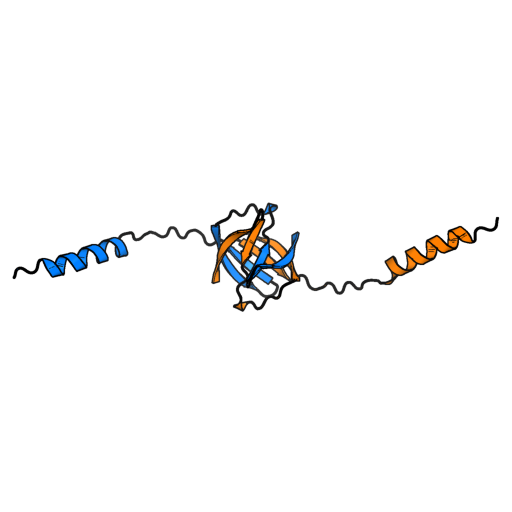LEU B 1 32 ? -7.891 2.449 -6.914 1 97 32 LEU B C 1
ATOM 805 O O . LEU B 1 32 ? -8.734 2.1 -7.738 1 97 32 LEU B O 1
ATOM 809 N N . VAL B 1 33 ? -8.156 2.814 -5.695 1 96 33 VAL B N 1
ATOM 810 C CA . VAL B 1 33 ? -9.539 2.945 -5.262 1 96 33 VAL B CA 1
ATOM 811 C C . VAL B 1 33 ? -9.867 4.418 -5.02 1 96 33 VAL B C 1
ATOM 813 O O . VAL B 1 33 ? -9 5.281 -5.148 1 96 33 VAL B O 1
ATOM 816 N N . GLU B 1 34 ? -11.031 4.699 -4.715 1 93.81 34 GLU B N 1
ATOM 817 C CA . GLU B 1 34 ? -11.531 6.07 -4.621 1 93.81 34 GLU B CA 1
ATOM 818 C C . GLU B 1 34 ? -10.734 6.875 -3.598 1 93.81 34 GLU B C 1
ATOM 820 O O . GLU B 1 34 ? -10.383 8.031 -3.848 1 93.81 34 GLU B O 1
ATOM 825 N N . ASN B 1 35 ? -10.398 6.215 -2.518 1 93.75 35 ASN B N 1
ATOM 826 C CA . ASN B 1 35 ? -9.797 6.988 -1.434 1 93.75 35 ASN B CA 1
ATOM 827 C C . ASN B 1 35 ? -8.398 6.488 -1.088 1 93.75 35 ASN B C 1
ATOM 829 O O . ASN B 1 35 ? -7.941 6.648 0.045 1 93.75 35 ASN B O 1
ATOM 833 N N . GLY B 1 36 ? -7.855 5.801 -2.092 1 97 36 GLY B N 1
ATOM 834 C CA . GLY B 1 36 ? -6.531 5.297 -1.764 1 97 36 GLY B CA 1
ATOM 835 C C . GLY B 1 36 ? -6.059 4.199 -2.703 1 97 36 GLY B C 1
ATOM 836 O O . GLY B 1 36 ? -6.48 4.145 -3.859 1 97 36 GLY B O 1
ATOM 837 N N . ILE B 1 37 ? -5.105 3.457 -2.287 1 97.75 37 ILE B N 1
ATOM 838 C CA . ILE B 1 37 ? -4.531 2.328 -3.01 1 97.75 37 ILE B CA 1
ATOM 839 C C . ILE B 1 37 ? -4.746 1.043 -2.211 1 97.75 37 ILE B C 1
ATOM 841 O O . ILE B 1 37 ? -4.465 0.998 -1.011 1 97.75 37 ILE B O 1
ATOM 845 N N . LEU B 1 38 ? -5.27 0.056 -2.867 1 97.69 38 LEU B N 1
ATOM 846 C CA . LEU B 1 38 ? -5.449 -1.252 -2.248 1 97.69 38 LEU B CA 1
ATOM 847 C C . LEU B 1 38 ? -4.438 -2.256 -2.787 1 97.69 38 LEU B C 1
ATOM 849 O O . LEU B 1 38 ? -4.352 -2.465 -4 1 97.69 38 LEU B O 1
ATOM 853 N N . TYR B 1 39 ? -3.625 -2.801 -1.906 1 97.69 39 TYR B N 1
ATOM 854 C CA . TYR B 1 39 ? -2.756 -3.922 -2.242 1 97.69 39 TYR B CA 1
ATOM 855 C C . TYR B 1 39 ? -3.369 -5.242 -1.789 1 97.69 39 TYR B C 1
ATOM 857 O O . TYR B 1 39 ? -3.43 -5.527 -0.591 1 97.69 39 TYR B O 1
ATOM 865 N N . GLU B 1 40 ? -3.777 -6.09 -2.758 1 97.31 40 GLU B N 1
ATOM 866 C CA . GLU B 1 40 ? -4.371 -7.387 -2.447 1 97.31 40 GLU B CA 1
ATOM 867 C C . GLU B 1 40 ? -3.334 -8.5 -2.531 1 97.31 40 GLU B C 1
ATOM 869 O O . GLU B 1 40 ? -2.551 -8.562 -3.482 1 97.31 40 GLU B O 1
ATOM 874 N N . PHE B 1 41 ? -3.322 -9.32 -1.562 1 96.62 41 PHE B N 1
ATOM 875 C CA . PHE B 1 41 ? -2.416 -10.461 -1.602 1 96.62 41 PHE B CA 1
ATOM 876 C C . PHE B 1 41 ? -2.795 -11.414 -2.729 1 96.62 41 PHE B C 1
ATOM 878 O O . PHE B 1 41 ? -3.967 -11.766 -2.889 1 96.62 41 PHE B O 1
ATOM 885 N N . VAL B 1 42 ? -1.864 -11.656 -3.559 1 93.75 42 VAL B N 1
ATOM 886 C CA . VAL B 1 42 ? -2.107 -12.617 -4.637 1 93.75 42 VAL B CA 1
ATOM 887 C C . VAL B 1 42 ? -1.828 -14.031 -4.141 1 93.75 42 VAL B C 1
ATOM 889 O O . VAL B 1 42 ? -0.758 -14.305 -3.594 1 93.75 42 VAL B O 1
ATOM 892 N N . GLU B 1 43 ? -2.752 -14.797 -3.863 1 79.38 43 GLU B N 1
ATOM 893 C CA . GLU B 1 43 ? -2.559 -16.203 -3.482 1 79.38 43 GLU B CA 1
ATOM 894 C C . GLU B 1 43 ? -1.72 -16.938 -4.52 1 79.38 43 GLU B C 1
ATOM 896 O O . GLU B 1 43 ? -1.852 -16.703 -5.719 1 79.38 43 GLU B O 1
ATOM 901 N N . PRO B 1 44 ? -0.607 -17.328 -3.971 1 67.25 44 PRO B N 1
ATOM 902 C CA . PRO B 1 44 ? 0.153 -18.141 -4.93 1 67.25 44 PRO B CA 1
ATOM 903 C C . PRO B 1 44 ? -0.743 -19 -5.812 1 67.25 44 PRO B C 1
ATOM 905 O O . PRO B 1 44 ? -1.658 -19.656 -5.312 1 67.25 44 PRO B O 1
ATOM 908 N N . GLN B 1 45 ? -1.274 -18.312 -6.645 1 57.97 45 GLN B N 1
ATOM 909 C CA . GLN B 1 45 ? -1.944 -19.297 -7.488 1 57.97 45 GLN B CA 1
ATOM 910 C C . GLN B 1 45 ? -1.19 -20.625 -7.488 1 57.97 45 GLN B C 1
ATOM 912 O O . GLN B 1 45 ? 0.041 -20.656 -7.449 1 57.97 45 GLN B O 1
ATOM 917 N N . LYS B 1 46 ? -1.399 -21.531 -6.574 1 50 46 LYS B N 1
ATOM 918 C CA . LYS B 1 46 ? -0.902 -22.844 -7 1 50 46 LYS B CA 1
ATOM 919 C C . LYS B 1 46 ? -0.714 -22.875 -8.516 1 50 46 LYS B C 1
ATOM 921 O O . LYS B 1 46 ? -1.688 -22.828 -9.266 1 50 46 LYS B O 1
ATOM 926 N N . GLU B 1 47 ? 0.04 -21.984 -9 1 44.5 47 GLU B N 1
ATOM 927 C CA . GLU B 1 47 ? 0.199 -22.609 -10.312 1 44.5 47 GLU B CA 1
ATOM 928 C C . GLU B 1 47 ? 0.109 -24.125 -10.227 1 44.5 47 GLU B C 1
ATOM 930 O O . GLU B 1 47 ? 0.832 -24.75 -9.445 1 44.5 47 GLU B O 1
ATOM 935 N N . PHE B 1 48 ? -0.996 -24.812 -10.258 1 41.94 48 PHE B N 1
ATOM 936 C CA . PHE B 1 48 ? -0.916 -26.047 -11.023 1 41.94 48 PHE B CA 1
ATOM 937 C C . PHE B 1 48 ? 0.125 -25.938 -12.133 1 41.94 48 PHE B C 1
ATOM 939 O O . PHE B 1 48 ? -0.099 -25.25 -13.133 1 41.94 48 PHE B O 1
ATOM 946 N N . TYR B 1 49 ? 1.206 -25.312 -11.945 1 42.09 49 TYR B N 1
ATOM 947 C CA . TYR B 1 49 ? 2.227 -25.734 -12.898 1 42.09 49 TYR B CA 1
ATOM 948 C C . TYR B 1 49 ? 1.874 -27.094 -13.508 1 42.09 49 TYR B C 1
ATOM 950 O O . TYR B 1 49 ? 1.824 -28.109 -12.797 1 42.09 49 TYR B O 1
ATOM 958 N N . ASP B 1 50 ? 0.898 -27.156 -14.273 1 37.34 50 ASP B N 1
ATOM 959 C CA . ASP B 1 50 ? 0.935 -28.109 -15.367 1 37.34 50 ASP B CA 1
ATOM 960 C C . ASP B 1 50 ? 2.355 -28.281 -15.906 1 37.34 50 ASP B C 1
ATOM 962 O O . ASP B 1 50 ? 2.879 -27.406 -16.578 1 37.34 50 ASP B O 1
ATOM 966 N N . PHE B 1 51 ? 3.451 -28.531 -15.031 1 40.88 51 PHE B N 1
ATOM 967 C CA . PHE B 1 51 ? 4.652 -29.297 -15.367 1 40.88 51 PHE B CA 1
ATOM 968 C C . PHE B 1 51 ? 4.52 -29.938 -16.734 1 40.88 51 PHE B C 1
ATOM 970 O O . PHE B 1 51 ? 5.48 -30.516 -17.25 1 40.88 51 PHE B O 1
ATOM 977 N N . SER B 1 52 ? 3.314 -30.234 -17.141 1 39.34 52 SER B N 1
ATOM 978 C CA . SER B 1 52 ? 3.275 -31 -18.391 1 39.34 52 SER B CA 1
ATOM 979 C C . SER B 1 52 ? 3.801 -30.188 -19.562 1 39.34 52 SER B C 1
ATOM 981 O O . SER B 1 52 ? 4.34 -30.734 -20.516 1 39.34 52 SER B O 1
ATOM 983 N N . GLU B 1 53 ? 3.545 -28.844 -19.531 1 37.38 53 GLU B N 1
ATOM 984 C CA . GLU B 1 53 ? 3.76 -28.297 -20.875 1 37.38 53 GLU B CA 1
ATOM 985 C C . GLU B 1 53 ? 5.238 -28.016 -21.125 1 37.38 53 GLU B C 1
ATOM 987 O O . GLU B 1 53 ? 5.73 -28.188 -22.234 1 37.38 53 GLU B O 1
ATOM 992 N N . ASP B 1 54 ? 5.934 -27.312 -20.25 1 40.94 54 ASP B N 1
ATOM 993 C CA . ASP B 1 54 ? 7.273 -26.969 -20.719 1 40.94 54 ASP B CA 1
ATOM 994 C C . ASP B 1 54 ? 8.18 -28.188 -20.734 1 40.94 54 ASP B C 1
ATOM 996 O O . ASP B 1 54 ? 9.273 -28.156 -21.297 1 40.94 54 ASP B O 1
ATOM 1000 N N . ILE B 1 55 ? 7.98 -29.078 -19.719 1 39.59 55 ILE B N 1
ATOM 1001 C CA . ILE B 1 55 ? 8.883 -30.219 -19.781 1 39.59 55 ILE B CA 1
ATOM 1002 C C . ILE B 1 55 ? 8.789 -30.875 -21.156 1 39.59 55 ILE B C 1
ATOM 1004 O O . ILE B 1 55 ? 9.812 -31.203 -21.766 1 39.59 55 ILE B O 1
ATOM 1008 N N . LEU B 1 56 ? 7.48 -31.234 -21.516 1 41.38 56 LEU B N 1
ATOM 1009 C CA . LEU B 1 56 ? 7.289 -32.25 -22.547 1 41.38 56 LEU B CA 1
ATOM 1010 C C . LEU B 1 56 ? 7.605 -31.703 -23.938 1 41.38 56 LEU B C 1
ATOM 1012 O O . LEU B 1 56 ? 8.07 -32.438 -24.812 1 41.38 56 LEU B O 1
ATOM 1016 N N . SER B 1 57 ? 7.34 -30.375 -24.141 1 39.38 57 SER B N 1
ATOM 1017 C CA . SER B 1 57 ? 7.52 -30.031 -25.547 1 39.38 57 SER B CA 1
ATOM 1018 C C . SER B 1 57 ? 9 -29.922 -25.906 1 39.38 57 SER B C 1
ATOM 1020 O O . SER B 1 57 ? 9.352 -29.906 -27.094 1 39.38 57 SER B O 1
ATOM 1022 N N . GLY B 1 58 ? 9.781 -29.469 -24.984 1 39.66 58 GLY B N 1
ATOM 1023 C CA . GLY B 1 58 ? 11.18 -29.375 -25.344 1 39.66 58 GLY B CA 1
ATOM 1024 C C . GLY B 1 58 ? 11.789 -30.703 -25.75 1 39.66 58 GLY B C 1
ATOM 1025 O O . GLY B 1 58 ? 12.727 -30.75 -26.547 1 39.66 58 GLY B O 1
ATOM 1026 N N . SER B 1 59 ? 11.445 -31.719 -24.906 1 41.88 59 SER B N 1
ATOM 1027 C CA . SER B 1 59 ? 12.117 -32.969 -25.188 1 41.88 59 SER B CA 1
ATOM 1028 C C . SER B 1 59 ? 11.672 -33.531 -26.531 1 41.88 59 SER B C 1
ATOM 1030 O O . SER B 1 59 ? 12.43 -34.281 -27.172 1 41.88 59 SER B O 1
ATOM 1032 N N . VAL B 1 60 ? 10.32 -33.281 -26.766 1 43.5 60 VAL B N 1
ATOM 1033 C CA . VAL B 1 60 ? 9.82 -34.094 -27.859 1 43.5 60 VAL B CA 1
ATOM 1034 C C . VAL B 1 60 ? 10.305 -33.531 -29.188 1 43.5 60 VAL B C 1
ATOM 1036 O O . VAL B 1 60 ? 10.602 -34.281 -30.109 1 43.5 60 VAL B O 1
ATOM 1039 N N . ALA B 1 61 ? 10.352 -32.219 -29.328 1 40.12 61 ALA B N 1
ATOM 1040 C CA . ALA B 1 61 ? 10.562 -31.781 -30.703 1 40.12 61 ALA B CA 1
ATOM 1041 C C . ALA B 1 61 ? 11.977 -32.125 -31.172 1 40.12 61 ALA B C 1
ATOM 1043 O O . ALA B 1 61 ? 12.211 -32.312 -32.375 1 40.12 61 ALA B O 1
ATOM 1044 N N . LYS B 1 62 ? 12.93 -32.031 -30.25 1 40.81 62 LYS B N 1
ATOM 1045 C CA . LYS B 1 62 ? 14.273 -32.219 -30.797 1 40.81 62 LYS B CA 1
ATOM 1046 C C . LYS B 1 62 ? 14.438 -33.656 -31.328 1 40.81 62 LYS B C 1
ATOM 1048 O O . LYS B 1 62 ? 15.141 -33.875 -32.312 1 40.81 62 LYS B O 1
ATOM 1053 N N . PHE B 1 63 ? 13.789 -34.562 -30.547 1 42.41 63 PHE B N 1
ATOM 1054 C CA . PHE B 1 63 ? 14.133 -35.906 -30.938 1 42.41 63 PHE B CA 1
ATOM 1055 C C . PHE B 1 63 ? 13.492 -36.281 -32.281 1 42.41 63 PHE B C 1
ATOM 1057 O O . PHE B 1 63 ? 13.984 -37.125 -33 1 42.41 63 PHE B O 1
ATOM 1064 N N . GLU B 1 64 ? 12.297 -35.656 -32.5 1 42.78 64 GLU B N 1
ATOM 1065 C CA . GLU B 1 64 ? 11.656 -36.156 -33.719 1 42.78 64 GLU B CA 1
ATOM 1066 C C . GLU B 1 64 ? 12.422 -35.719 -34.969 1 42.78 64 GLU B C 1
ATOM 1068 O O . GLU B 1 64 ? 12.328 -36.344 -36.031 1 42.78 64 GLU B O 1
ATOM 1073 N N . ASN B 1 65 ? 13.07 -34.531 -34.844 1 44.94 65 ASN B N 1
ATOM 1074 C CA . ASN B 1 65 ? 13.68 -34.125 -36.094 1 44.94 65 ASN B CA 1
ATOM 1075 C C . ASN B 1 65 ? 14.781 -35.094 -36.531 1 44.94 65 ASN B C 1
ATOM 1077 O O . ASN B 1 65 ? 15.266 -35.031 -37.656 1 44.94 65 ASN B O 1
ATOM 1081 N N . GLN B 1 66 ? 15.367 -35.719 -35.406 1 41.38 66 GLN B N 1
ATOM 1082 C CA . GLN B 1 66 ? 16.516 -36.5 -35.875 1 41.38 66 GLN B CA 1
ATOM 1083 C C . GLN B 1 66 ? 16.078 -37.75 -36.625 1 41.38 66 GLN B C 1
ATOM 1085 O O . GLN B 1 66 ? 16.859 -38.344 -37.375 1 41.38 66 GLN B O 1
ATOM 1090 N N . THR B 1 67 ? 14.906 -38.344 -36.125 1 45.06 67 THR B N 1
ATOM 1091 C CA . THR B 1 67 ? 14.758 -39.688 -36.688 1 45.06 67 THR B CA 1
ATOM 1092 C C . THR B 1 67 ? 14.242 -39.594 -38.125 1 45.06 67 THR B C 1
ATOM 1094 O O . THR B 1 67 ? 13.773 -40.594 -38.688 1 45.06 67 THR B O 1
ATOM 1097 N N . ARG B 1 68 ? 14.141 -38.406 -38.656 1 42.44 68 ARG B N 1
ATOM 1098 C CA . ARG B 1 68 ? 13.719 -38.562 -40.031 1 42.44 68 ARG B CA 1
ATOM 1099 C C . ARG B 1 68 ? 14.711 -39.406 -40.812 1 42.44 68 ARG B C 1
ATOM 1101 O O . ARG B 1 68 ? 15.922 -39.219 -40.688 1 42.44 68 ARG B O 1
ATOM 1108 N N . PRO B 1 69 ? 14.352 -40.656 -41.125 1 44.22 69 PRO B N 1
ATOM 1109 C CA . PRO B 1 69 ? 15.18 -41.531 -41.969 1 44.22 69 PRO B CA 1
ATOM 1110 C C . PRO B 1 69 ? 15.742 -40.812 -43.188 1 44.22 69 PRO B C 1
ATOM 1112 O O . PRO B 1 69 ? 15.07 -39.938 -43.781 1 44.22 69 PRO B O 1
ATOM 1115 N N . LEU B 1 70 ? 17.062 -40.656 -43.25 1 33.69 70 LEU B N 1
ATOM 1116 C CA . LEU B 1 70 ? 17.703 -40.281 -44.5 1 33.69 70 LEU B CA 1
ATOM 1117 C C . LEU B 1 70 ? 17.234 -41.188 -45.656 1 33.69 70 LEU B C 1
ATOM 1119 O O . LEU B 1 70 ? 16.859 -42.344 -45.406 1 33.69 70 LEU B O 1
#

Solvent-accessible surface area (backbone atoms only — not comparable to full-atom values): 8282 Å² total; per-residue (Å²): 93,80,46,52,29,35,69,53,91,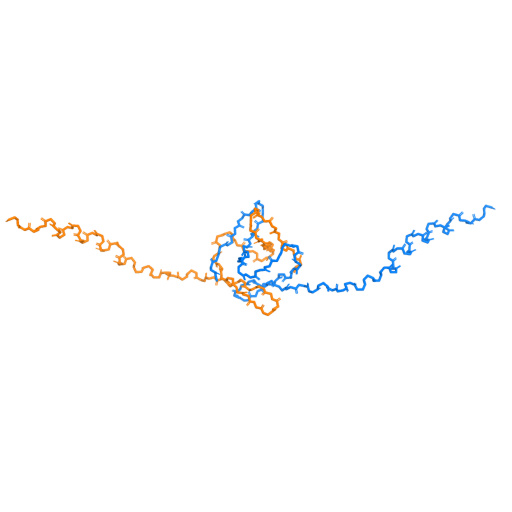92,40,38,30,37,75,52,61,73,87,71,67,67,63,68,66,41,43,24,36,53,40,84,50,94,57,31,39,35,35,29,59,50,65,72,59,69,65,70,66,65,63,60,57,70,60,50,54,62,59,48,57,60,52,59,68,61,66,59,75,129,94,80,45,51,31,35,70,52,92,92,41,37,30,36,75,52,60,74,87,70,69,67,63,67,66,42,44,25,35,52,40,84,48,97,58,30,39,36,34,29,60,50,66,72,61,70,65,72,64,65,63,61,56,72,59,49,53,63,60,48,56,62,53,57,68,63,65,58,79,128

Radius of gyration: 27.41 Å; Cα contacts (8 Å, |Δi|>4): 195; chains: 2; bounding box: 29×86×87 Å

Secondary structure (DSSP, 8-state):
-EEE-EEETTEEEEEEPGGG-PPTT-EEEEEEETTEEEEEE---------TTHHHHHHHHHHHHHHTS--/-EEE-EEETTEEEEEEPGGG-PPTT-EEEEEEETTEEEEEE---------HHHHHHHHHHHHHHHH-S--